Protein AF-A0A382YF16-F1 (afdb_monomer_lite)

Structure (mmCIF, N/CA/C/O backbone):
data_AF-A0A382YF16-F1
#
_entry.id   AF-A0A382YF16-F1
#
loop_
_atom_site.group_PDB
_atom_site.id
_atom_site.type_symbol
_atom_site.label_atom_id
_atom_site.label_alt_id
_atom_site.label_comp_id
_atom_site.label_asym_id
_atom_site.label_entity_id
_atom_site.label_seq_id
_atom_site.pdbx_PDB_ins_code
_atom_site.Cartn_x
_atom_site.Cartn_y
_atom_site.Cartn_z
_atom_site.occupancy
_atom_site.B_iso_or_equiv
_atom_site.auth_seq_id
_atom_site.auth_comp_id
_atom_site.auth_asym_id
_atom_site.auth_atom_id
_atom_site.pdbx_PDB_model_num
ATOM 1 N N . MET A 1 1 ? -12.924 11.929 26.945 1.00 71.12 1 MET A N 1
ATOM 2 C CA . MET A 1 1 ? -12.155 10.763 26.437 1.00 71.12 1 MET A CA 1
ATOM 3 C C . MET A 1 1 ? -12.464 10.446 24.976 1.00 71.12 1 MET A C 1
ATOM 5 O O . MET A 1 1 ? -11.526 10.445 24.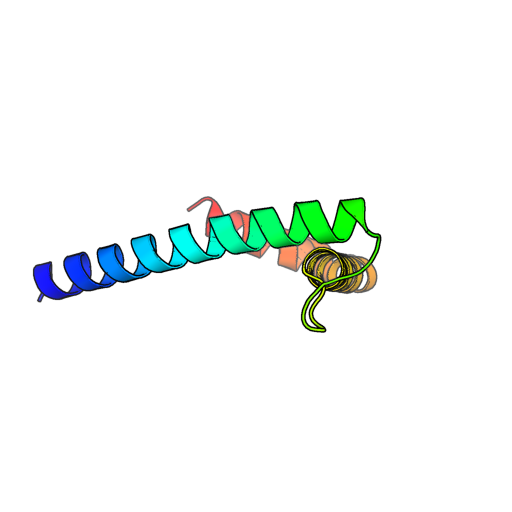197 1.00 71.12 1 MET A O 1
ATOM 9 N N . LYS A 1 2 ? -13.728 10.236 24.567 1.00 77.50 2 LYS A N 1
ATOM 10 C CA . LYS A 1 2 ? -14.073 9.934 23.158 1.00 77.50 2 LYS A CA 1
ATOM 11 C C . LYS A 1 2 ? -13.636 11.019 22.153 1.00 77.50 2 LYS A C 1
ATOM 13 O O . LYS A 1 2 ? -13.101 10.659 21.115 1.00 77.50 2 LYS A O 1
ATOM 18 N N . GLU A 1 3 ? -13.772 12.305 22.495 1.00 87.25 3 GLU A N 1
ATOM 19 C CA . GLU A 1 3 ? -13.295 13.416 21.643 1.00 87.25 3 GLU A CA 1
ATOM 20 C C . GLU A 1 3 ? -11.774 13.434 21.445 1.00 87.25 3 GLU A C 1
ATOM 22 O O . GLU A 1 3 ? -11.292 13.624 20.335 1.00 87.25 3 GLU A O 1
ATOM 27 N N . LEU A 1 4 ? -10.993 13.186 22.501 1.00 88.69 4 LEU A N 1
ATOM 28 C CA . LEU A 1 4 ? -9.530 13.140 22.389 1.00 88.69 4 LEU A CA 1
ATOM 29 C C . LEU A 1 4 ? -9.081 12.001 21.462 1.00 88.69 4 LEU A C 1
ATOM 31 O O . LEU A 1 4 ? -8.189 12.187 20.639 1.00 88.69 4 LEU A O 1
ATOM 35 N N . PHE A 1 5 ? -9.742 10.841 21.551 1.00 92.00 5 PHE A N 1
ATOM 36 C CA . PHE A 1 5 ? -9.498 9.720 20.644 1.00 92.00 5 PHE A CA 1
ATOM 37 C C . PHE A 1 5 ? -9.892 10.034 19.196 1.00 92.00 5 PHE A C 1
ATOM 39 O O . PHE A 1 5 ? -9.160 9.648 18.286 1.00 92.00 5 PHE A O 1
ATOM 46 N N . SER A 1 6 ? -11.009 10.731 18.956 1.00 91.44 6 SER A N 1
ATOM 47 C CA . SER A 1 6 ? -11.408 11.098 17.591 1.00 91.44 6 SER A CA 1
ATOM 48 C C . SER A 1 6 ? -10.456 12.112 16.968 1.00 91.44 6 SER A C 1
ATOM 50 O O . SER A 1 6 ? -10.063 11.931 15.820 1.00 91.44 6 SER A O 1
ATOM 52 N N . THR A 1 7 ? -10.024 13.124 17.722 1.00 92.38 7 THR A N 1
ATOM 53 C CA . THR A 1 7 ? -9.069 14.128 17.233 1.00 92.38 7 THR A CA 1
ATOM 54 C C . THR A 1 7 ? -7.714 13.500 16.925 1.00 92.38 7 THR A C 1
ATOM 56 O O . THR A 1 7 ? -7.150 13.745 15.863 1.00 92.38 7 THR A O 1
ATOM 59 N N . PHE A 1 8 ? -7.218 12.623 17.803 1.00 94.31 8 PHE A N 1
ATOM 60 C CA . PHE A 1 8 ? -5.973 11.895 17.557 1.00 94.31 8 PHE A CA 1
ATOM 61 C C . PHE A 1 8 ? -6.066 10.978 16.330 1.00 94.31 8 PHE A C 1
ATOM 63 O O . PHE A 1 8 ? -5.160 10.963 15.500 1.00 94.31 8 PHE A O 1
ATOM 70 N N . LYS A 1 9 ? -7.179 10.247 16.177 1.00 93.19 9 LYS A N 1
ATOM 71 C CA . LYS A 1 9 ? -7.419 9.406 14.998 1.00 93.19 9 LYS A CA 1
ATOM 72 C C . LYS A 1 9 ? -7.486 10.233 13.711 1.00 93.19 9 LYS A C 1
ATOM 74 O O . LYS A 1 9 ? -6.948 9.788 12.706 1.00 93.19 9 LYS A O 1
ATOM 79 N N . SER A 1 10 ? -8.115 11.409 13.747 1.00 94.31 10 SER A N 1
ATOM 80 C CA . SER A 1 10 ? -8.164 12.329 12.603 1.00 94.31 10 SER A CA 1
ATOM 81 C C . SER A 1 10 ? -6.766 12.797 12.216 1.00 94.31 10 SER A C 1
ATOM 83 O O . SER A 1 10 ? -6.371 12.641 11.071 1.00 94.31 10 SER A O 1
ATOM 85 N N . TRP A 1 11 ? -5.975 13.263 13.183 1.00 95.06 11 TRP A N 1
ATOM 86 C CA . TRP A 1 11 ? -4.603 13.702 12.931 1.00 95.06 11 TRP A CA 1
ATOM 87 C C . TRP A 1 11 ? -3.720 12.584 12.352 1.00 95.06 11 TRP A C 1
ATOM 89 O O . TRP A 1 11 ? -2.958 12.810 11.414 1.00 95.06 11 TRP A O 1
ATOM 99 N N . LEU A 1 12 ? -3.853 11.353 12.864 1.00 95.12 12 LEU A N 1
ATOM 100 C CA . LEU A 1 12 ? -3.174 10.189 12.290 1.00 95.12 12 LEU A CA 1
ATOM 101 C C . LEU A 1 12 ? -3.642 9.877 10.867 1.00 95.12 12 LEU A C 1
ATOM 103 O O . LEU A 1 12 ? -2.820 9.486 10.039 1.00 95.12 12 LEU A O 1
ATOM 107 N N . ALA A 1 13 ? -4.936 10.026 10.582 1.00 94.75 13 ALA A N 1
ATOM 108 C CA . ALA A 1 13 ? -5.466 9.839 9.239 1.00 94.75 13 ALA A CA 1
ATOM 109 C C . ALA A 1 13 ? -4.866 10.869 8.272 1.00 94.75 13 ALA A C 1
ATOM 111 O O . ALA A 1 13 ? -4.368 10.469 7.226 1.00 94.75 13 ALA A O 1
ATOM 112 N N . ASP A 1 14 ? -4.800 12.142 8.666 1.00 95.88 14 ASP A N 1
ATOM 113 C CA . ASP A 1 14 ? -4.234 13.216 7.843 1.00 95.88 14 ASP A CA 1
ATOM 114 C C . ASP A 1 14 ? -2.741 12.982 7.548 1.00 95.88 14 ASP A C 1
ATOM 116 O O . ASP A 1 14 ? -2.286 13.121 6.413 1.00 95.88 14 ASP A O 1
ATOM 120 N N . ILE A 1 15 ? -1.962 12.551 8.549 1.00 95.44 15 ILE A N 1
ATOM 121 C CA . ILE A 1 15 ? -0.549 12.188 8.346 1.00 95.44 15 ILE A CA 1
ATOM 122 C C . ILE A 1 15 ? -0.417 10.983 7.420 1.00 95.44 15 ILE A C 1
ATOM 124 O O . ILE A 1 15 ? 0.438 10.975 6.534 1.00 95.44 15 ILE A O 1
ATOM 128 N N . THR A 1 16 ? -1.240 9.956 7.631 1.00 94.69 16 THR A N 1
ATOM 129 C CA . THR A 1 16 ? -1.224 8.752 6.794 1.00 94.69 16 THR A CA 1
ATOM 130 C C . THR A 1 16 ? -1.547 9.110 5.349 1.00 94.69 16 THR A C 1
ATOM 132 O O . THR A 1 16 ? -0.895 8.602 4.441 1.00 94.69 16 THR A O 1
ATOM 135 N N . ASP A 1 17 ? -2.491 10.024 5.135 1.00 95.50 17 ASP A N 1
ATOM 136 C CA . ASP A 1 17 ? -2.868 10.494 3.810 1.00 95.50 17 ASP A CA 1
ATOM 137 C C . ASP A 1 17 ? -1.695 11.203 3.121 1.00 95.50 17 ASP A C 1
ATOM 139 O O . ASP A 1 17 ? -1.316 10.842 2.007 1.00 95.50 17 ASP A O 1
ATOM 143 N N . ILE A 1 18 ? -1.007 12.118 3.812 1.00 94.94 18 ILE A N 1
ATOM 144 C CA . ILE A 1 18 ? 0.205 12.773 3.286 1.00 94.94 18 ILE A CA 1
ATOM 145 C C . ILE A 1 18 ? 1.287 11.740 2.933 1.00 94.94 18 ILE A C 1
ATOM 147 O O . ILE A 1 18 ? 1.895 11.808 1.861 1.00 94.94 18 ILE A O 1
ATOM 151 N N . MET A 1 19 ? 1.511 10.753 3.803 1.00 91.38 19 MET A N 1
ATOM 152 C CA . MET A 1 19 ? 2.482 9.685 3.554 1.00 91.38 19 MET A CA 1
ATOM 153 C C . MET A 1 19 ? 2.090 8.827 2.348 1.00 91.38 19 MET A C 1
ATOM 155 O O . MET A 1 19 ? 2.965 8.452 1.570 1.00 91.38 19 MET A O 1
ATOM 159 N N . MET A 1 20 ? 0.797 8.559 2.134 1.00 93.00 20 MET A N 1
ATOM 160 C CA . MET A 1 20 ? 0.320 7.836 0.951 1.00 93.00 20 MET A CA 1
ATOM 161 C C . MET A 1 20 ? 0.588 8.604 -0.342 1.00 93.00 20 MET A C 1
ATOM 163 O O . MET A 1 20 ? 1.075 8.012 -1.306 1.00 93.00 20 MET A O 1
ATOM 167 N N . HIS A 1 21 ? 0.352 9.917 -0.362 1.00 93.06 21 HIS A N 1
ATOM 168 C CA . HIS A 1 21 ? 0.693 10.752 -1.517 1.00 93.06 21 HIS A CA 1
ATOM 169 C C . HIS A 1 21 ? 2.200 10.719 -1.806 1.00 93.06 21 HIS A C 1
ATOM 171 O O . HIS A 1 21 ? 2.623 10.609 -2.958 1.00 93.06 21 HIS A O 1
ATOM 177 N N . MET A 1 22 ? 3.024 10.748 -0.757 1.00 90.06 22 MET A N 1
ATOM 178 C CA . MET A 1 22 ? 4.478 10.679 -0.888 1.00 90.06 22 MET A CA 1
ATOM 179 C C . MET A 1 22 ? 4.954 9.304 -1.392 1.00 90.06 22 MET A C 1
ATOM 181 O O . MET A 1 22 ? 5.824 9.233 -2.261 1.00 90.06 22 MET A O 1
ATOM 185 N N . LEU A 1 23 ? 4.346 8.211 -0.915 1.00 91.19 23 LEU A N 1
ATOM 186 C CA . LEU A 1 23 ? 4.595 6.852 -1.409 1.00 91.19 23 LEU A CA 1
ATOM 187 C C . LEU A 1 23 ? 4.199 6.702 -2.880 1.00 91.19 23 LEU A C 1
ATOM 189 O O . LEU A 1 23 ? 4.954 6.107 -3.646 1.00 91.19 23 LEU A O 1
ATOM 193 N N . ALA A 1 24 ? 3.060 7.264 -3.291 1.00 91.12 24 ALA A N 1
ATOM 194 C CA . ALA A 1 24 ? 2.610 7.228 -4.680 1.00 91.12 24 ALA A CA 1
ATOM 195 C C . ALA A 1 24 ? 3.624 7.898 -5.620 1.00 91.12 24 ALA A C 1
ATOM 197 O O . ALA A 1 24 ? 3.979 7.330 -6.653 1.00 91.12 24 ALA A O 1
ATOM 198 N N . LEU A 1 25 ? 4.160 9.061 -5.232 1.00 91.19 25 LEU A N 1
ATOM 199 C CA . LEU A 1 25 ? 5.252 9.711 -5.963 1.00 91.19 25 LEU A CA 1
ATOM 200 C C . LEU A 1 25 ? 6.511 8.834 -5.997 1.00 91.19 25 LEU A C 1
ATOM 202 O O . LEU A 1 25 ? 7.120 8.687 -7.055 1.00 91.19 25 LEU A O 1
ATOM 206 N N . GLY A 1 26 ? 6.870 8.212 -4.870 1.00 90.31 26 GLY A N 1
ATOM 207 C CA . GLY A 1 26 ? 7.996 7.281 -4.785 1.00 90.31 26 GLY A CA 1
ATOM 208 C C . GLY A 1 26 ? 7.882 6.119 -5.774 1.00 90.31 26 GLY A C 1
ATOM 209 O O . GLY A 1 26 ? 8.840 5.833 -6.489 1.00 90.31 26 GLY A O 1
ATOM 210 N N . VAL A 1 27 ? 6.697 5.512 -5.883 1.00 92.38 27 VAL A N 1
ATOM 211 C CA . VAL A 1 27 ? 6.417 4.436 -6.845 1.00 92.38 27 VAL A CA 1
ATOM 212 C C . VAL A 1 27 ? 6.558 4.926 -8.285 1.00 92.38 27 VAL A C 1
ATOM 214 O O . VAL A 1 27 ? 7.243 4.283 -9.076 1.00 92.38 27 VAL A O 1
ATOM 217 N N . VAL A 1 28 ? 5.951 6.065 -8.638 1.00 92.12 28 VAL A N 1
ATOM 218 C CA . VAL A 1 28 ? 6.020 6.613 -10.008 1.00 92.12 28 VAL A CA 1
ATOM 219 C C . VAL A 1 28 ? 7.468 6.869 -10.425 1.00 92.12 28 VAL A C 1
ATOM 221 O O . VAL A 1 28 ? 7.877 6.510 -11.528 1.00 92.12 28 VAL A O 1
ATOM 224 N N . VAL A 1 29 ? 8.255 7.461 -9.532 1.00 91.19 29 VAL A N 1
ATOM 225 C CA . VAL A 1 29 ? 9.661 7.777 -9.782 1.00 91.19 29 VAL A CA 1
ATOM 226 C C . VAL A 1 29 ? 10.505 6.507 -9.895 1.00 91.19 29 VAL A C 1
ATOM 228 O O . VAL A 1 29 ? 11.291 6.375 -10.831 1.00 91.19 29 VAL A O 1
ATOM 231 N N . GLU A 1 30 ? 10.335 5.551 -8.984 1.00 92.25 30 GLU A N 1
ATOM 232 C CA . GLU A 1 30 ? 11.074 4.287 -9.019 1.00 92.25 30 GLU A CA 1
ATOM 233 C C . GLU A 1 30 ? 10.776 3.480 -10.286 1.00 92.25 30 GLU A C 1
ATOM 235 O O . GLU A 1 30 ? 11.699 2.930 -10.883 1.00 92.25 30 GLU A O 1
ATOM 240 N N . VAL A 1 31 ? 9.522 3.472 -10.750 1.00 91.88 31 VAL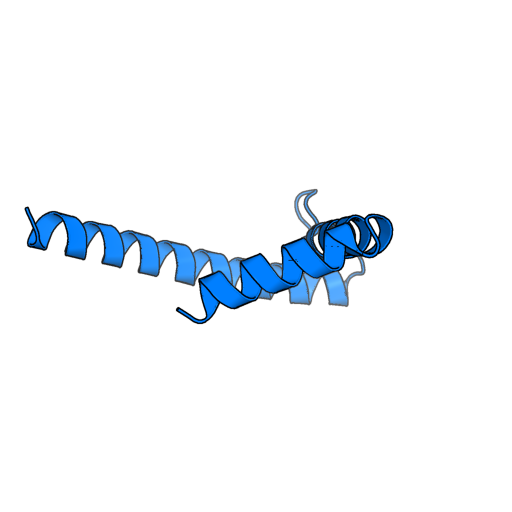 A N 1
ATOM 241 C CA . VAL A 1 31 ? 9.133 2.841 -12.020 1.00 91.88 31 VAL A CA 1
ATOM 242 C C . VAL A 1 31 ? 9.741 3.574 -13.218 1.00 91.88 31 VAL A C 1
ATOM 244 O O . VAL A 1 31 ? 10.236 2.925 -14.136 1.00 91.88 31 VAL A O 1
ATOM 247 N N . ALA A 1 32 ? 9.744 4.910 -13.217 1.00 91.56 32 ALA A N 1
ATOM 248 C CA . ALA A 1 32 ? 10.280 5.703 -14.324 1.00 91.56 32 ALA A CA 1
ATOM 249 C C . ALA A 1 32 ? 11.805 5.568 -14.479 1.00 91.56 32 ALA A C 1
ATOM 251 O O . ALA A 1 32 ? 12.310 5.500 -15.598 1.00 91.56 32 ALA A O 1
ATOM 252 N N . TYR A 1 33 ? 12.541 5.533 -13.365 1.00 89.44 33 TYR A N 1
ATOM 253 C CA . TYR A 1 33 ? 14.009 5.501 -13.362 1.00 89.44 33 TYR A CA 1
ATOM 254 C C . TYR A 1 33 ? 14.601 4.107 -13.107 1.00 89.44 33 TYR A C 1
ATOM 256 O O . TYR A 1 33 ? 15.821 3.943 -13.164 1.00 89.44 33 TYR A O 1
ATOM 264 N N . GLY A 1 34 ? 13.766 3.110 -12.805 1.00 85.06 34 GLY A N 1
ATOM 265 C CA . GLY A 1 34 ? 14.170 1.727 -12.534 1.00 85.06 34 GLY A CA 1
ATOM 266 C C . GLY A 1 34 ? 14.929 1.520 -11.218 1.00 85.06 34 GLY A C 1
ATOM 267 O O . GLY A 1 34 ? 15.516 0.459 -11.015 1.00 85.06 34 GLY A O 1
ATOM 268 N N . LYS A 1 35 ? 14.972 2.522 -10.334 1.00 85.88 35 LYS A N 1
ATOM 269 C CA . LYS A 1 35 ? 15.639 2.437 -9.027 1.00 85.88 35 LYS A CA 1
ATOM 270 C C . LYS A 1 35 ? 14.965 3.332 -7.995 1.00 85.88 35 LYS A C 1
ATOM 272 O O . LYS A 1 35 ? 14.518 4.431 -8.321 1.00 85.88 35 LYS A O 1
ATOM 277 N N . GLY A 1 36 ? 14.950 2.879 -6.743 1.00 83.69 36 GLY A N 1
ATOM 278 C CA . GLY A 1 36 ? 14.474 3.679 -5.617 1.00 83.69 36 GLY A CA 1
ATOM 279 C C . GLY A 1 36 ? 15.338 4.923 -5.390 1.00 83.69 36 GLY A C 1
ATOM 280 O O . GLY A 1 36 ? 16.556 4.907 -5.597 1.00 83.69 36 GLY A O 1
ATOM 281 N N . ILE A 1 37 ? 14.708 6.005 -4.938 1.00 76.31 37 ILE A N 1
ATOM 282 C CA . ILE A 1 37 ? 15.394 7.218 -4.473 1.00 76.31 37 ILE A CA 1
ATOM 283 C C . ILE A 1 37 ? 15.501 7.157 -2.941 1.00 76.31 37 ILE A C 1
ATOM 285 O O . ILE A 1 37 ? 14.683 6.521 -2.287 1.00 76.31 37 ILE A O 1
ATOM 289 N N . PHE A 1 38 ? 16.535 7.775 -2.359 1.00 75.69 38 PHE A N 1
ATOM 290 C CA . PHE A 1 38 ? 16.815 7.764 -0.910 1.00 75.69 38 PHE A CA 1
ATOM 291 C C . PHE A 1 38 ? 17.175 6.390 -0.314 1.00 75.69 38 PHE A C 1
ATOM 293 O O . PHE A 1 38 ? 17.066 6.190 0.891 1.00 75.69 38 PHE A O 1
ATOM 300 N N . GLY A 1 39 ? 17.642 5.441 -1.134 1.00 68.69 39 GLY A N 1
ATOM 301 C CA . GLY A 1 39 ? 18.121 4.138 -0.650 1.00 68.69 39 GLY A CA 1
ATOM 302 C C . GLY A 1 39 ? 17.020 3.178 -0.186 1.00 68.69 39 GLY A C 1
ATOM 303 O O . GLY A 1 39 ? 17.336 2.090 0.286 1.00 68.69 39 GLY A O 1
ATOM 304 N N . ALA A 1 40 ? 15.746 3.543 -0.354 1.00 72.56 40 ALA A N 1
ATOM 305 C CA . ALA A 1 40 ? 14.598 2.699 -0.049 1.00 72.56 40 ALA A CA 1
ATOM 306 C C . ALA A 1 40 ? 13.652 2.657 -1.260 1.00 72.56 40 ALA A C 1
ATOM 308 O O . ALA A 1 40 ? 12.975 3.636 -1.564 1.00 72.56 40 ALA A O 1
ATOM 309 N N . GLY A 1 41 ? 13.628 1.525 -1.968 1.00 89.12 41 GLY A N 1
ATOM 310 C CA . GLY A 1 41 ? 12.704 1.289 -3.079 1.00 89.12 41 GLY A CA 1
ATOM 311 C C . GLY A 1 41 ? 11.348 0.814 -2.569 1.00 89.12 41 GLY A C 1
ATOM 312 O O . GLY A 1 41 ? 11.254 -0.251 -1.961 1.00 89.12 41 GLY A O 1
ATOM 313 N N . VAL A 1 42 ? 10.292 1.589 -2.807 1.00 90.94 42 VAL A N 1
ATOM 314 C CA . VAL A 1 42 ? 8.915 1.232 -2.447 1.00 90.94 42 VAL A CA 1
ATOM 315 C C . VAL A 1 42 ? 8.470 0.002 -3.234 1.00 90.94 42 VAL A C 1
ATOM 317 O O . VAL A 1 42 ? 7.951 -0.949 -2.649 1.00 90.94 42 VAL A O 1
ATOM 320 N N . VAL A 1 43 ? 8.719 -0.018 -4.546 1.00 92.12 43 VAL A N 1
ATOM 321 C CA . VAL A 1 43 ? 8.349 -1.147 -5.412 1.00 92.12 43 VAL A CA 1
ATOM 322 C C . VAL A 1 43 ? 9.162 -2.383 -5.045 1.00 92.12 43 VAL A C 1
ATOM 324 O O . VAL A 1 43 ? 8.599 -3.474 -4.932 1.00 92.12 43 VAL A O 1
ATOM 327 N N . GLY A 1 44 ? 10.462 -2.216 -4.790 1.00 91.88 44 GLY A N 1
ATOM 328 C CA . GLY A 1 44 ? 11.320 -3.296 -4.301 1.00 91.88 44 GLY A CA 1
ATOM 329 C C . GLY A 1 44 ? 10.822 -3.904 -2.986 1.00 91.88 44 GLY A C 1
ATOM 330 O O . GLY A 1 44 ? 10.693 -5.123 -2.884 1.00 91.88 44 GLY A O 1
ATOM 331 N N . ASN A 1 45 ? 10.461 -3.067 -2.010 1.00 91.88 45 ASN A N 1
ATOM 332 C CA . ASN A 1 45 ? 9.953 -3.517 -0.712 1.00 91.88 45 ASN A CA 1
ATOM 333 C C . ASN A 1 45 ? 8.632 -4.291 -0.841 1.00 91.88 45 ASN A C 1
ATOM 335 O O . ASN A 1 45 ? 8.472 -5.345 -0.223 1.00 91.88 45 ASN A O 1
ATOM 339 N N . ILE A 1 46 ? 7.699 -3.802 -1.667 1.00 91.62 46 ILE A N 1
ATOM 340 C CA . ILE A 1 46 ? 6.431 -4.498 -1.935 1.00 91.62 46 ILE A CA 1
ATOM 341 C C . ILE A 1 46 ? 6.700 -5.837 -2.623 1.00 91.62 46 ILE A C 1
ATOM 343 O O . ILE A 1 46 ? 6.163 -6.861 -2.209 1.00 91.62 46 ILE A O 1
ATOM 347 N N . THR A 1 47 ? 7.562 -5.851 -3.640 1.00 92.38 47 THR A N 1
ATOM 348 C CA . THR A 1 47 ? 7.903 -7.070 -4.387 1.00 92.38 47 THR A CA 1
ATOM 349 C C . THR A 1 47 ? 8.539 -8.121 -3.477 1.00 92.38 47 THR A C 1
ATOM 351 O O . THR A 1 47 ? 8.160 -9.287 -3.533 1.00 92.38 47 THR A O 1
ATOM 354 N N . ALA A 1 48 ? 9.443 -7.719 -2.579 1.00 93.94 48 ALA A N 1
ATOM 355 C CA . ALA A 1 48 ? 10.051 -8.616 -1.598 1.00 93.94 48 ALA A CA 1
ATOM 356 C C . ALA A 1 48 ? 9.012 -9.229 -0.643 1.00 93.94 48 ALA A C 1
ATOM 358 O O . ALA A 1 48 ? 9.076 -10.419 -0.338 1.00 93.94 48 ALA A O 1
ATOM 359 N N . LEU A 1 49 ? 8.026 -8.439 -0.207 1.00 92.12 49 LEU A N 1
ATOM 360 C CA . LEU A 1 49 ? 6.934 -8.930 0.631 1.00 92.12 49 LEU A CA 1
ATOM 361 C C . LEU A 1 49 ? 6.008 -9.893 -0.126 1.00 92.12 49 LEU A C 1
ATOM 363 O O . LEU A 1 49 ? 5.599 -10.908 0.427 1.00 92.12 49 LEU A O 1
ATOM 367 N N . VAL A 1 50 ? 5.694 -9.621 -1.394 1.00 92.50 50 VAL A N 1
ATOM 368 C CA . VAL A 1 50 ? 4.901 -10.553 -2.213 1.00 92.50 50 VAL A CA 1
ATOM 369 C C . VAL A 1 50 ? 5.656 -11.865 -2.422 1.00 92.50 50 VAL A C 1
ATOM 371 O O . VAL A 1 50 ? 5.072 -12.939 -2.272 1.00 92.50 50 VAL A O 1
ATOM 374 N N . ASN A 1 51 ? 6.956 -11.791 -2.707 1.00 95.56 51 ASN A N 1
ATOM 375 C CA . ASN A 1 51 ? 7.792 -12.972 -2.888 1.00 95.56 51 ASN A CA 1
ATOM 376 C C . ASN A 1 51 ? 7.870 -13.810 -1.609 1.00 95.56 51 ASN A C 1
ATOM 378 O O . ASN A 1 51 ? 7.695 -15.021 -1.690 1.00 95.56 51 ASN A O 1
ATOM 382 N N . SER A 1 52 ? 8.026 -13.194 -0.431 1.00 94.75 52 SER A N 1
ATOM 383 C CA . SER A 1 52 ? 8.078 -13.942 0.835 1.00 94.75 52 SER A CA 1
ATOM 384 C C . SER A 1 52 ? 6.778 -14.702 1.125 1.00 94.75 52 SER A C 1
ATOM 386 O O . SER A 1 52 ? 6.801 -15.822 1.645 1.00 94.75 52 SER A O 1
ATOM 388 N N . ILE A 1 53 ? 5.633 -14.141 0.725 1.00 93.94 53 ILE A N 1
ATOM 389 C CA . ILE A 1 53 ? 4.343 -14.830 0.809 1.00 93.94 53 ILE A CA 1
ATOM 390 C C . ILE A 1 53 ? 4.275 -15.975 -0.212 1.00 93.94 53 ILE A C 1
ATOM 392 O O . ILE A 1 53 ? 3.843 -17.073 0.136 1.00 93.94 53 ILE A O 1
ATOM 396 N N . GLY A 1 54 ? 4.721 -15.752 -1.450 1.00 91.94 54 GLY A N 1
ATOM 397 C CA . GLY A 1 54 ? 4.747 -16.777 -2.499 1.00 91.94 54 GLY A CA 1
ATOM 398 C C . GLY A 1 54 ? 5.655 -17.967 -2.167 1.00 91.94 54 GLY A C 1
ATOM 399 O O . GLY A 1 54 ? 5.248 -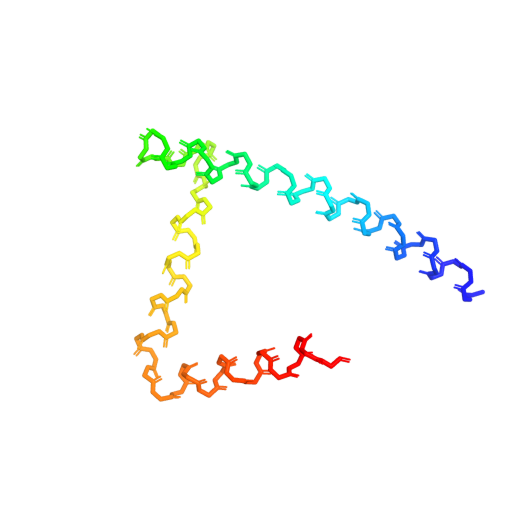19.117 -2.320 1.00 91.94 54 GLY A O 1
ATOM 400 N N . GLU A 1 55 ? 6.852 -17.702 -1.643 1.00 96.06 55 GLU A N 1
ATOM 401 C CA . GLU A 1 55 ? 7.826 -18.708 -1.198 1.00 96.06 55 GLU A CA 1
ATOM 402 C C . GLU A 1 55 ? 7.305 -19.546 -0.022 1.00 96.06 55 GLU A C 1
ATOM 404 O O . GLU A 1 55 ? 7.620 -20.730 0.094 1.00 96.06 55 GLU A O 1
ATOM 409 N N . SER A 1 56 ? 6.437 -18.965 0.811 1.00 94.56 56 SER A N 1
ATOM 410 C CA . SER A 1 56 ? 5.765 -19.666 1.913 1.00 94.56 56 SER A CA 1
ATOM 411 C C . SER A 1 56 ? 4.657 -20.630 1.446 1.00 94.56 56 SER A C 1
ATOM 413 O O . SER A 1 56 ? 4.052 -21.327 2.269 1.00 94.56 56 SER A O 1
ATOM 415 N N . GLY A 1 57 ? 4.348 -20.678 0.144 1.00 92.44 57 GLY A N 1
ATOM 416 C CA . GLY A 1 57 ? 3.393 -21.610 -0.455 1.00 92.44 57 GLY A CA 1
ATOM 417 C C . GLY A 1 57 ? 1.996 -21.535 0.173 1.00 92.44 57 GLY A C 1
ATOM 418 O O . GLY A 1 57 ? 1.391 -20.467 0.274 1.00 92.44 57 GLY A O 1
ATOM 419 N N . PHE A 1 58 ? 1.466 -22.680 0.620 1.00 94.56 58 PHE A N 1
ATOM 420 C CA . PHE A 1 58 ? 0.127 -22.754 1.219 1.00 94.56 58 PHE A CA 1
ATOM 421 C C . PHE A 1 58 ? -0.013 -21.888 2.480 1.00 94.56 58 PHE A C 1
ATOM 423 O O . PHE A 1 58 ? -1.031 -21.220 2.655 1.00 94.56 58 PHE A O 1
ATOM 430 N N . ALA A 1 59 ? 1.012 -21.848 3.336 1.00 95.38 59 ALA A N 1
ATOM 431 C CA . ALA A 1 59 ? 0.984 -21.022 4.542 1.00 95.38 59 ALA A CA 1
ATOM 432 C C . ALA A 1 59 ? 0.906 -19.525 4.198 1.00 95.38 59 ALA A C 1
ATOM 434 O O . ALA A 1 59 ? 0.171 -18.780 4.847 1.00 95.38 59 ALA A O 1
ATOM 435 N N . GLY A 1 60 ? 1.592 -19.105 3.130 1.00 95.31 60 GLY A N 1
ATOM 436 C CA . GLY A 1 60 ? 1.513 -17.742 2.612 1.00 95.31 60 GLY A CA 1
ATOM 437 C C . GLY A 1 60 ? 0.106 -17.369 2.144 1.00 95.31 60 GLY A C 1
ATOM 438 O O . GLY A 1 60 ? -0.411 -16.315 2.511 1.00 95.31 60 GLY A O 1
ATOM 439 N N . LEU A 1 61 ? -0.561 -18.261 1.406 1.00 94.88 61 LEU A N 1
ATOM 440 C CA . LEU A 1 61 ? -1.947 -18.052 0.972 1.00 94.88 61 LEU A CA 1
ATOM 441 C C . LEU A 1 61 ? -2.909 -17.920 2.158 1.00 94.88 61 LEU A C 1
ATOM 443 O O . LEU A 1 61 ? -3.753 -17.024 2.165 1.00 94.88 61 LEU A O 1
ATOM 447 N N . VAL A 1 62 ? -2.767 -18.769 3.180 1.00 95.81 62 VAL A N 1
ATOM 448 C CA . VAL A 1 62 ? -3.580 -18.683 4.403 1.00 95.81 62 VAL A CA 1
ATOM 449 C C . VAL A 1 62 ? -3.351 -17.349 5.114 1.00 95.81 62 VAL A C 1
ATOM 451 O O . VAL A 1 62 ? -4.320 -16.684 5.480 1.00 95.81 62 VAL A O 1
ATOM 454 N N . ALA A 1 63 ? -2.096 -16.916 5.262 1.00 94.94 63 ALA A N 1
ATOM 455 C CA . ALA A 1 63 ? -1.775 -15.621 5.857 1.00 94.94 63 ALA A CA 1
ATOM 456 C C . ALA A 1 63 ? -2.421 -14.460 5.079 1.00 94.94 63 ALA A C 1
ATOM 458 O O . ALA A 1 63 ? -3.033 -13.577 5.680 1.00 94.94 63 ALA A O 1
ATOM 459 N N . LEU A 1 64 ? -2.360 -14.495 3.745 1.00 93.94 64 LEU A N 1
ATOM 460 C CA . LEU A 1 64 ? -2.943 -13.465 2.885 1.00 93.94 64 LEU A CA 1
ATOM 461 C C . LEU A 1 64 ? -4.478 -13.429 3.012 1.00 93.94 64 LEU A C 1
ATOM 463 O O . LEU A 1 64 ? -5.055 -12.351 3.158 1.00 93.94 64 LEU A O 1
ATOM 467 N N . LEU A 1 65 ? -5.144 -14.590 3.061 1.00 94.50 65 LEU A N 1
ATOM 468 C CA . LEU A 1 65 ? -6.591 -14.687 3.298 1.00 94.50 65 LEU A CA 1
ATOM 469 C C . LEU A 1 65 ? -7.005 -14.115 4.659 1.00 94.50 65 LEU A C 1
ATOM 471 O O . LEU A 1 65 ? -8.013 -13.414 4.743 1.00 94.50 65 LEU A O 1
ATOM 475 N N . VAL A 1 66 ? -6.229 -14.378 5.714 1.00 94.94 66 VAL A N 1
ATOM 476 C CA . VAL A 1 66 ? -6.486 -13.823 7.052 1.00 94.94 66 VAL A CA 1
ATOM 477 C C . VAL A 1 66 ? -6.353 -12.301 7.039 1.00 94.94 66 VAL A C 1
ATOM 479 O O . VAL A 1 66 ? -7.248 -11.613 7.525 1.00 94.94 66 VAL A O 1
ATOM 482 N N . ILE A 1 67 ? -5.287 -11.762 6.440 1.00 93.50 67 ILE A N 1
ATOM 483 C CA . ILE A 1 67 ? -5.062 -10.310 6.349 1.00 93.50 67 ILE A CA 1
ATOM 484 C C . ILE A 1 67 ? -6.197 -9.629 5.574 1.00 93.50 67 ILE A C 1
ATOM 486 O O . ILE A 1 67 ? -6.772 -8.650 6.051 1.00 93.50 67 ILE A O 1
ATOM 490 N N . VAL A 1 68 ? -6.571 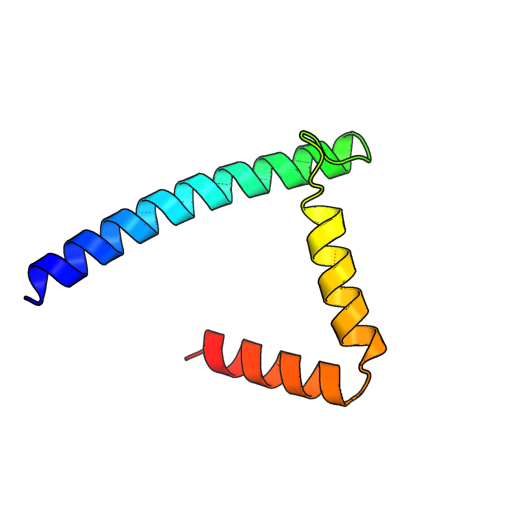-10.163 4.407 1.00 94.12 68 VAL A N 1
ATOM 491 C CA . VAL A 1 68 ? -7.680 -9.625 3.600 1.00 94.12 68 VAL A CA 1
ATOM 492 C C . VAL A 1 68 ? -9.013 -9.738 4.343 1.00 94.12 68 VAL A C 1
ATOM 494 O O . VAL A 1 68 ? -9.832 -8.820 4.279 1.00 94.12 68 VAL A O 1
ATOM 497 N N . GLY A 1 69 ? -9.229 -10.832 5.077 1.00 95.38 69 GLY A N 1
ATOM 498 C CA . GLY A 1 69 ? -10.409 -11.024 5.918 1.00 95.38 69 GLY A CA 1
ATOM 499 C C . GLY A 1 69 ? -10.514 -10.000 7.050 1.00 95.38 69 GLY A C 1
ATOM 500 O O . GLY A 1 69 ? -11.612 -9.529 7.335 1.00 95.38 69 GLY A O 1
ATOM 501 N N . LEU A 1 70 ? -9.386 -9.615 7.656 1.00 94.62 70 LEU A N 1
ATOM 502 C CA . LEU A 1 70 ? -9.333 -8.560 8.671 1.00 94.62 70 LEU A CA 1
ATOM 503 C C . LEU A 1 70 ? -9.578 -7.170 8.076 1.00 94.62 70 LEU A C 1
ATOM 505 O O . LEU A 1 70 ? -10.286 -6.380 8.685 1.00 94.62 70 LEU A O 1
ATOM 509 N N . TYR A 1 71 ? -9.032 -6.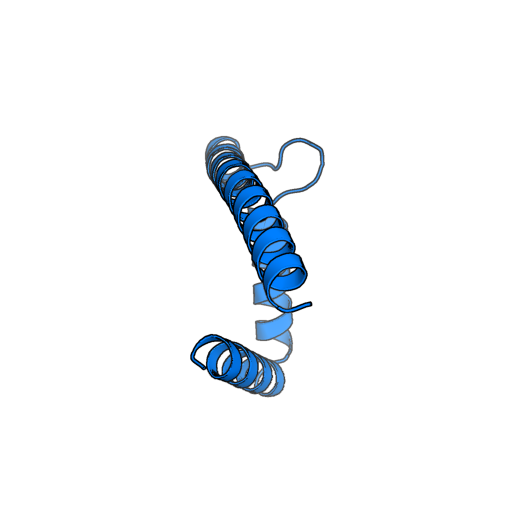875 6.893 1.00 90.94 71 TYR A N 1
ATOM 510 C CA . TYR A 1 71 ? -9.187 -5.560 6.259 1.00 90.94 71 TYR A CA 1
ATOM 511 C C . TYR A 1 71 ? -10.611 -5.288 5.750 1.00 90.94 71 TYR A C 1
ATOM 513 O O . TYR A 1 71 ? -11.043 -4.143 5.664 1.00 90.94 71 TYR A O 1
ATOM 521 N N . ARG A 1 72 ? -11.358 -6.339 5.398 1.00 89.75 72 ARG A N 1
ATOM 522 C CA . ARG A 1 72 ? -12.750 -6.236 4.930 1.00 89.75 72 ARG A CA 1
ATOM 523 C C . ARG A 1 72 ? -13.781 -6.059 6.055 1.00 89.75 72 ARG A C 1
ATOM 525 O O . ARG A 1 72 ? -14.971 -6.005 5.748 1.00 89.75 72 ARG A O 1
ATOM 532 N N . LYS A 1 73 ? -13.355 -6.022 7.319 1.00 56.41 73 LYS A N 1
ATOM 533 C CA . LYS A 1 73 ? -14.216 -5.957 8.504 1.00 56.41 73 LYS A CA 1
ATOM 534 C C . LYS A 1 73 ? -14.074 -4.614 9.212 1.00 56.41 73 LYS A C 1
ATOM 536 O O . LYS A 1 73 ? -15.117 -4.119 9.691 1.00 56.41 73 LYS A O 1
#

Foldseek 3Di:
DVVVVVVVVVVVVVVVVVVVVVLVVQQVVCVVVVHGDPPDRSVVVVVVVVVVLVVVPPVSVVVVVVVVVVVVD

Sequence (73 aa):
MKELFSTFKSWLADITDIMMHMLALGVVVEVAYGKGIFGAGVVGNITALVNSIGESGFAGLVALLVIVGLYRK

Radius of gyration: 16.74 Å; chains: 1; bounding box: 32×37×41 Å

pLDDT: mean 90.55, std 7.09, range [56.41, 96.06]

Organism: NCBI:txid408172

Secondary structure (DSSP, 8-state):
-HHHHHHHHHHHHHHHHHHHHHHHHHHHHHHHHSS-ST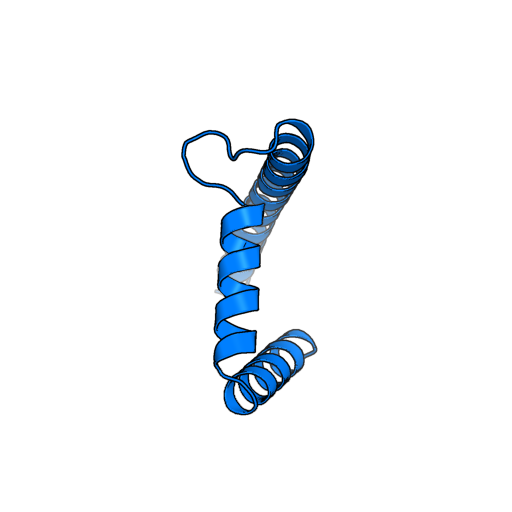T--HHHHHHHHHHHHHHTHHHHHHHHHHHHHHHT-